Protein AF-A0A167WNV2-F1 (afd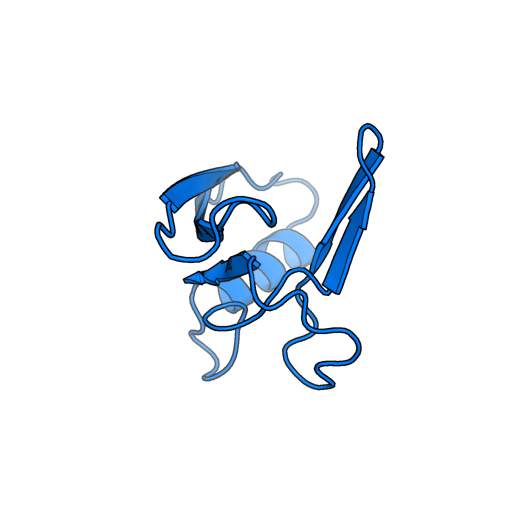b_monomer_lite)

Secondary structure (DSSP, 8-state):
-EEEEEEEEEEETTEEEEEEEEEEEEEE-TT-HHHHHHHHHHHHTTTS-SSTT-BEEEEETTTEEEE--TTT-TT--TTEEE-

Sequence (83 aa):
MVKTFFDVQFADPATPTTPKVERITFELFDDVPKTAENFRALCTGEKGFGYKGSSFHRVIPNFMLQGGDFTRGNLIVPYVVMH

Organism: NCBI:txid392613

pLDDT: mean 82.08, std 10.36, range [50.38, 92.31]

Radius of gyration: 13.65 Å; chains: 1; bounding box: 24×26×40 Å

Foldseek 3Di:
DDKAKWFKWFDDPVGLPDIDTDMDMDDDDPVCVVVSVVQVCQRVCVVVHHQAFWFFQDDDPPPDTHITPPDPNPRHPVGIGTD

Structure (mmCIF, N/CA/C/O backbone):
data_AF-A0A167WNV2-F1
#
_entry.id   AF-A0A167WNV2-F1
#
loop_
_atom_site.group_PDB
_atom_site.id
_atom_site.type_symbol
_atom_site.label_atom_id
_atom_site.label_alt_id
_atom_site.label_comp_id
_atom_site.label_asym_id
_atom_site.label_entity_id
_atom_site.label_seq_id
_atom_site.pdbx_PDB_ins_code
_atom_site.Cartn_x
_atom_site.Cartn_y
_atom_site.Cartn_z
_atom_site.occupancy
_atom_site.B_iso_or_equiv
_atom_site.auth_seq_id
_atom_site.auth_comp_id
_atom_site.auth_asym_id
_atom_site.auth_atom_id
_atom_site.pdbx_PDB_model_num
ATOM 1 N N . MET A 1 1 ? 0.325 6.639 -16.873 1.00 61.91 1 MET A N 1
ATOM 2 C CA . MET A 1 1 ? 0.096 7.083 -15.487 1.00 61.91 1 MET A CA 1
ATOM 3 C C . MET A 1 1 ? -0.989 6.270 -14.788 1.00 61.91 1 MET A C 1
ATOM 5 O O . MET A 1 1 ? -2.184 6.500 -14.969 1.00 61.91 1 MET A O 1
ATOM 9 N N . VAL A 1 2 ? -0.562 5.276 -14.014 1.00 73.12 2 VAL A N 1
ATOM 10 C CA . VAL A 1 2 ? -1.438 4.403 -13.220 1.00 73.12 2 VAL A CA 1
ATOM 11 C C . VAL A 1 2 ? -1.700 5.063 -11.864 1.00 73.12 2 VAL A C 1
ATOM 13 O O . VAL A 1 2 ? -0.763 5.528 -11.215 1.00 73.12 2 VAL A O 1
ATOM 16 N N . LYS A 1 3 ? -2.968 5.118 -11.440 1.00 85.69 3 LYS A N 1
ATOM 17 C CA . LYS A 1 3 ? -3.370 5.655 -10.132 1.00 85.69 3 LYS A CA 1
ATOM 18 C C . LYS A 1 3 ? -3.879 4.531 -9.243 1.00 85.69 3 LYS A C 1
ATOM 20 O O . LYS A 1 3 ? -4.694 3.720 -9.678 1.00 85.69 3 LYS A O 1
ATOM 25 N N . THR A 1 4 ? -3.421 4.506 -8.000 1.00 90.44 4 THR A N 1
ATOM 26 C CA . THR A 1 4 ? -3.875 3.557 -6.974 1.00 90.44 4 THR A CA 1
ATOM 27 C C . THR A 1 4 ? -4.112 4.286 -5.666 1.00 90.44 4 THR A C 1
ATOM 29 O O . THR A 1 4 ? -3.611 5.390 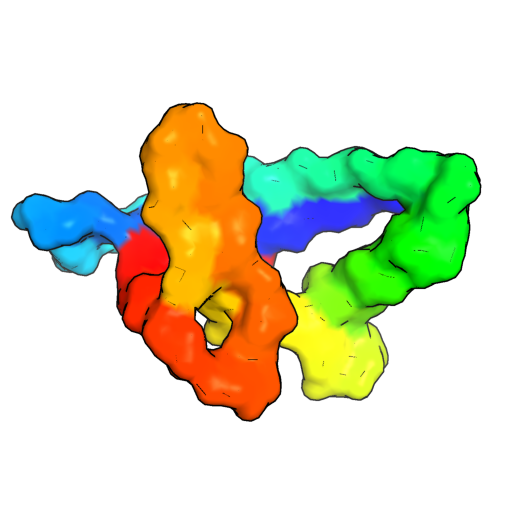-5.483 1.00 90.44 4 THR A O 1
ATOM 32 N N . PHE A 1 5 ? -4.851 3.690 -4.739 1.00 91.75 5 PHE A N 1
ATOM 33 C CA . PHE A 1 5 ? -5.106 4.299 -3.439 1.00 91.75 5 PHE A CA 1
ATOM 34 C C . PHE A 1 5 ? -5.105 3.251 -2.330 1.00 91.75 5 PHE A C 1
ATOM 36 O O . PHE A 1 5 ? -5.289 2.068 -2.606 1.00 91.75 5 PHE A O 1
ATOM 43 N N . PHE A 1 6 ? -4.926 3.718 -1.096 1.00 91.81 6 PHE A N 1
ATOM 44 C CA . PHE A 1 6 ? -5.217 2.973 0.125 1.00 91.81 6 PHE A CA 1
ATOM 45 C C . PHE A 1 6 ? -6.235 3.746 0.946 1.00 91.81 6 PHE A C 1
ATOM 47 O O . PHE A 1 6 ? -6.051 4.945 1.178 1.00 91.81 6 PHE A O 1
ATOM 54 N N . ASP A 1 7 ? -7.265 3.054 1.419 1.00 90.38 7 ASP A N 1
ATOM 55 C CA . ASP A 1 7 ? -8.080 3.553 2.519 1.00 90.38 7 ASP A CA 1
ATOM 56 C C . ASP A 1 7 ? -7.417 3.099 3.819 1.00 90.38 7 ASP A C 1
ATOM 58 O O . ASP A 1 7 ? -7.399 1.919 4.158 1.00 90.38 7 ASP A O 1
ATOM 62 N N . VAL A 1 8 ? -6.787 4.030 4.529 1.00 89.94 8 VAL A N 1
ATOM 63 C CA . VAL A 1 8 ? -6.023 3.731 5.738 1.00 89.94 8 VAL A CA 1
ATOM 64 C C . VAL A 1 8 ? -6.882 4.031 6.949 1.00 89.94 8 VAL A C 1
ATOM 66 O O . VAL A 1 8 ? -7.217 5.183 7.223 1.00 89.94 8 VAL A O 1
ATOM 69 N N . GLN A 1 9 ? -7.209 2.988 7.701 1.00 89.19 9 GLN A N 1
ATOM 70 C CA . GLN A 1 9 ? -7.830 3.124 9.006 1.00 89.19 9 GLN A CA 1
ATOM 71 C C . GLN A 1 9 ? -6.746 3.297 10.062 1.00 89.19 9 GLN A C 1
ATOM 73 O O . GLN A 1 9 ? -5.849 2.458 10.140 1.00 89.19 9 GLN A O 1
ATOM 78 N N . PHE A 1 10 ? -6.848 4.328 10.900 1.00 86.50 10 PHE A N 1
ATOM 79 C CA . PHE A 1 10 ? -5.944 4.513 12.026 1.00 86.50 10 PHE A CA 1
ATOM 80 C C . PHE A 1 10 ? -6.604 5.052 13.292 1.00 86.50 10 PHE A C 1
ATOM 82 O O . PHE A 1 10 ? -7.652 5.687 13.232 1.00 86.50 10 PHE A O 1
ATOM 89 N N . ALA A 1 11 ? -5.988 4.816 14.451 1.00 83.88 11 ALA A N 1
ATOM 90 C CA . ALA A 1 11 ? -6.455 5.342 15.733 1.00 83.88 11 ALA A CA 1
ATOM 91 C C . ALA A 1 11 ? -5.314 5.995 16.522 1.00 83.88 11 ALA A C 1
ATOM 93 O O . ALA A 1 11 ? -4.157 5.587 16.421 1.00 83.88 11 ALA A O 1
ATOM 94 N N . ASP A 1 12 ? -5.654 7.011 17.313 1.00 78.94 12 ASP A N 1
ATOM 95 C CA . ASP A 1 12 ? -4.722 7.618 18.261 1.00 78.94 12 ASP A CA 1
ATOM 96 C C . ASP A 1 12 ? -4.500 6.645 19.435 1.00 78.94 12 ASP A C 1
ATOM 98 O O . ASP A 1 12 ? -5.486 6.192 20.028 1.00 78.94 12 ASP A O 1
ATOM 102 N N . PRO A 1 13 ? -3.247 6.326 19.813 1.00 74.38 13 PRO A N 1
ATOM 103 C CA . PRO A 1 13 ? -2.960 5.495 20.981 1.00 74.38 13 PRO A CA 1
ATOM 104 C C . PRO A 1 13 ? -3.607 5.990 22.285 1.00 74.38 13 PRO A C 1
ATOM 106 O O . PRO A 1 13 ? -3.899 5.180 23.161 1.00 74.38 13 PRO A O 1
ATOM 109 N N . ALA A 1 14 ? -3.844 7.299 22.424 1.00 80.12 14 ALA A N 1
ATOM 110 C CA . ALA A 1 14 ? -4.526 7.887 23.575 1.00 80.12 14 ALA A CA 1
ATOM 111 C C . ALA A 1 14 ? -6.058 7.731 23.518 1.00 80.12 14 ALA A C 1
ATOM 113 O O . ALA A 1 14 ? -6.714 7.770 24.558 1.00 80.12 14 ALA A O 1
ATOM 114 N N . THR A 1 15 ? -6.643 7.550 22.327 1.00 77.62 15 THR A N 1
ATOM 115 C CA . THR A 1 15 ? -8.098 7.392 22.120 1.00 77.62 15 THR A CA 1
ATOM 116 C C . THR A 1 15 ? -8.418 6.277 21.105 1.00 77.62 15 THR A C 1
ATOM 118 O O . THR A 1 15 ? -9.018 6.517 20.054 1.00 77.62 15 THR A O 1
ATOM 121 N N . PRO A 1 16 ? -8.071 5.013 21.413 1.00 71.25 16 PRO A N 1
ATOM 122 C CA . PRO A 1 16 ? -8.124 3.908 20.450 1.00 71.25 16 PRO A CA 1
ATOM 123 C C . PRO A 1 16 ? -9.545 3.511 20.013 1.00 71.25 16 PRO A C 1
ATOM 125 O O . PRO A 1 16 ? -9.711 2.737 19.075 1.00 71.25 16 PRO A O 1
ATOM 128 N N . THR A 1 17 ? -10.583 4.022 20.679 1.00 76.62 17 THR A N 1
ATOM 129 C CA . THR A 1 17 ? -11.991 3.686 20.419 1.00 76.62 17 THR A CA 1
ATOM 130 C C . THR A 1 17 ? -12.595 4.416 19.223 1.00 76.62 17 THR A C 1
ATOM 132 O O . THR A 1 17 ? -13.686 4.052 18.792 1.00 76.62 17 THR A O 1
ATOM 135 N N . THR A 1 18 ? -11.914 5.431 18.679 1.00 81.00 18 THR A N 1
ATOM 136 C CA . THR A 1 18 ? -12.418 6.224 17.546 1.00 81.00 18 THR A CA 1
ATOM 137 C C . THR A 1 18 ? -11.485 6.083 16.341 1.00 81.00 18 THR A C 1
ATOM 139 O O . THR A 1 18 ? -10.642 6.954 16.110 1.00 81.00 18 THR A O 1
ATOM 142 N N . PRO A 1 19 ? -11.589 4.983 15.573 1.00 82.00 19 PRO A N 1
ATOM 143 C CA . PRO A 1 19 ? -10.807 4.825 14.359 1.00 82.00 19 PRO A CA 1
ATOM 144 C C . PRO A 1 19 ? -11.231 5.863 13.313 1.00 82.00 19 PRO A C 1
ATOM 146 O O . PRO A 1 19 ? -12.417 6.057 13.045 1.00 82.00 19 PRO A O 1
ATOM 149 N N . LYS A 1 20 ? -10.244 6.521 12.715 1.00 88.25 20 LYS A N 1
ATOM 150 C CA . LYS A 1 20 ? -10.382 7.404 11.556 1.00 88.25 20 LYS A CA 1
ATOM 151 C C . LYS A 1 20 ? -10.041 6.625 10.297 1.00 88.25 20 LYS A C 1
ATOM 153 O O . LYS A 1 20 ? -9.254 5.684 10.357 1.00 88.25 20 LYS A O 1
ATOM 158 N N . VAL A 1 21 ? -10.612 7.020 9.168 1.00 90.31 21 VAL A N 1
ATOM 159 C CA . VAL A 1 21 ? -10.289 6.450 7.858 1.00 90.31 21 VAL A CA 1
ATOM 160 C C . VAL A 1 21 ? -9.939 7.596 6.929 1.00 90.31 21 VAL A C 1
ATOM 162 O O . VAL A 1 21 ? -10.737 8.513 6.767 1.00 90.31 21 VAL A O 1
ATOM 165 N N . GLU A 1 22 ? -8.755 7.535 6.333 1.00 91.44 22 GLU A N 1
ATOM 166 C CA . GLU A 1 22 ? -8.266 8.540 5.391 1.00 91.44 22 GLU A CA 1
ATOM 167 C C . GLU A 1 22 ? -7.761 7.866 4.119 1.00 91.44 22 GLU A C 1
ATOM 169 O O . GLU A 1 22 ? -7.205 6.767 4.160 1.00 91.44 22 GLU A O 1
ATOM 174 N N . ARG A 1 23 ? -7.931 8.536 2.976 1.00 91.75 23 ARG A N 1
ATOM 175 C CA . ARG A 1 23 ? -7.500 8.010 1.678 1.00 91.75 23 ARG A CA 1
ATOM 176 C C . ARG A 1 23 ? -6.151 8.578 1.271 1.00 91.75 23 ARG A C 1
ATOM 178 O O . ARG A 1 23 ? -5.998 9.787 1.113 1.00 91.75 23 ARG A O 1
ATOM 185 N N . ILE A 1 24 ? -5.206 7.693 0.977 1.00 90.94 24 ILE A N 1
ATOM 186 C CA . ILE A 1 24 ? -3.921 8.044 0.368 1.00 90.94 24 ILE A CA 1
ATOM 187 C C . ILE A 1 24 ? -3.968 7.650 -1.104 1.00 90.94 24 ILE A C 1
ATOM 189 O O . ILE A 1 24 ? -4.202 6.488 -1.420 1.00 90.94 24 ILE A O 1
ATOM 193 N N . THR A 1 25 ? -3.751 8.607 -2.007 1.00 91.94 25 THR A N 1
ATOM 194 C CA . THR A 1 25 ? -3.688 8.352 -3.456 1.00 91.94 25 THR A CA 1
ATOM 195 C C . THR A 1 25 ? -2.240 8.387 -3.925 1.00 91.94 25 THR A C 1
ATOM 197 O O . THR A 1 25 ? -1.496 9.304 -3.587 1.00 91.94 25 THR A O 1
ATOM 200 N N . PHE A 1 26 ? -1.859 7.398 -4.725 1.00 90.56 26 PHE A N 1
ATOM 201 C CA . PHE A 1 26 ? -0.537 7.253 -5.313 1.00 90.56 26 PHE A CA 1
ATOM 202 C C . PHE A 1 26 ? -0.630 7.383 -6.826 1.00 90.56 26 PHE A C 1
ATOM 204 O O . PHE A 1 26 ? -1.460 6.741 -7.478 1.00 90.56 26 PHE A O 1
ATOM 211 N N . GLU A 1 27 ? 0.268 8.184 -7.375 1.00 92.31 27 GLU A N 1
ATOM 212 C CA . GLU A 1 27 ? 0.522 8.256 -8.803 1.00 92.31 27 GLU A CA 1
ATOM 213 C C . GLU A 1 27 ? 1.832 7.523 -9.085 1.00 92.31 27 GLU A C 1
ATOM 215 O O . GLU A 1 27 ? 2.869 7.848 -8.507 1.00 92.31 27 GLU A O 1
ATOM 220 N N . LEU A 1 28 ? 1.772 6.482 -9.916 1.00 89.19 28 LEU A N 1
ATOM 221 C CA . LEU A 1 28 ? 2.934 5.650 -10.214 1.00 89.19 28 LEU A CA 1
ATOM 222 C C . LEU A 1 28 ? 3.687 6.214 -11.416 1.00 89.19 28 LEU A C 1
ATOM 224 O O . LEU A 1 28 ? 3.076 6.561 -12.431 1.00 89.19 28 LEU A O 1
ATOM 228 N N . PHE A 1 29 ? 5.011 6.281 -11.291 1.00 88.06 29 PHE A N 1
ATOM 229 C CA . PHE A 1 29 ? 5.885 6.739 -12.361 1.00 88.06 29 PHE A CA 1
ATOM 230 C C . PHE A 1 29 ? 5.915 5.732 -13.518 1.00 88.06 29 PHE A C 1
ATOM 232 O O . PHE A 1 29 ? 6.001 4.519 -13.313 1.00 88.06 29 PHE A O 1
ATOM 239 N N . ASP A 1 30 ? 5.855 6.253 -14.744 1.00 83.06 30 ASP A N 1
ATOM 240 C CA . ASP A 1 30 ? 5.820 5.444 -15.966 1.00 83.06 30 ASP A CA 1
ATOM 241 C C . ASP A 1 30 ? 7.228 4.934 -16.380 1.00 83.06 30 ASP A C 1
ATOM 243 O O . ASP A 1 30 ? 7.346 4.083 -17.261 1.00 83.06 30 ASP A O 1
ATOM 247 N N . ASP A 1 31 ? 8.300 5.408 -15.732 1.00 87.62 31 ASP A N 1
ATOM 248 C CA . ASP A 1 31 ? 9.701 5.026 -15.986 1.00 87.62 31 ASP A CA 1
ATOM 249 C C . ASP A 1 31 ? 10.105 3.675 -15.360 1.00 87.62 31 ASP A C 1
ATOM 251 O O . ASP A 1 31 ? 11.104 3.071 -15.760 1.00 87.62 31 ASP A O 1
ATOM 255 N N . VAL A 1 32 ? 9.300 3.151 -14.429 1.00 87.19 32 VAL A N 1
ATOM 256 C CA . VAL A 1 32 ? 9.519 1.870 -13.734 1.00 87.19 32 VAL A CA 1
ATOM 257 C C . VAL A 1 32 ? 8.347 0.892 -13.929 1.00 87.19 32 VAL A C 1
ATOM 259 O O . VAL A 1 32 ? 7.743 0.426 -12.958 1.00 87.19 32 VAL A O 1
ATOM 262 N N . PRO A 1 33 ? 8.023 0.495 -15.176 1.00 85.81 33 PRO A N 1
ATOM 263 C CA . PRO A 1 33 ? 6.751 -0.151 -15.513 1.00 85.81 33 PRO A CA 1
ATOM 264 C C . PRO A 1 33 ? 6.512 -1.483 -14.789 1.00 85.81 33 PRO A C 1
ATOM 266 O O . PRO A 1 33 ? 5.395 -1.765 -14.368 1.00 85.81 33 PRO A O 1
ATOM 269 N N . LYS A 1 34 ? 7.554 -2.301 -14.579 1.00 89.75 34 LYS A N 1
ATOM 270 C CA . LYS A 1 34 ? 7.419 -3.582 -13.857 1.00 89.75 34 LYS A CA 1
ATOM 271 C C . LYS A 1 34 ? 7.097 -3.380 -12.375 1.00 89.75 34 LYS A C 1
ATOM 273 O O . LYS A 1 34 ? 6.295 -4.121 -11.813 1.00 89.75 34 LYS A O 1
ATOM 278 N N . THR A 1 35 ? 7.726 -2.388 -11.749 1.00 88.75 35 THR A N 1
ATOM 279 C CA . THR A 1 35 ? 7.526 -2.070 -10.331 1.00 88.75 35 THR A CA 1
ATOM 280 C C . THR A 1 35 ? 6.163 -1.428 -10.117 1.00 88.75 35 THR A C 1
ATOM 282 O O . THR A 1 35 ? 5.437 -1.839 -9.213 1.00 88.75 35 THR A O 1
ATOM 285 N N . ALA A 1 36 ? 5.795 -0.477 -10.981 1.00 89.62 36 ALA A N 1
ATOM 286 C CA . ALA A 1 36 ? 4.492 0.174 -10.961 1.00 89.62 36 ALA A CA 1
ATOM 287 C C . ALA A 1 36 ? 3.358 -0.846 -11.131 1.00 89.62 36 ALA A C 1
ATOM 289 O O . ALA A 1 36 ? 2.428 -0.870 -10.327 1.00 89.62 36 ALA A O 1
ATOM 290 N N . GLU A 1 37 ? 3.469 -1.753 -12.106 1.00 89.69 37 GLU A N 1
ATOM 291 C CA . GLU A 1 37 ? 2.437 -2.768 -12.330 1.00 89.69 37 GLU A CA 1
ATOM 292 C C . GLU A 1 37 ? 2.352 -3.775 -11.178 1.00 89.69 37 GLU A C 1
ATOM 294 O O . GLU A 1 37 ? 1.256 -4.152 -10.769 1.00 89.69 37 GLU A O 1
ATOM 299 N N . ASN A 1 38 ? 3.486 -4.178 -10.592 1.00 89.69 38 ASN A N 1
ATOM 300 C CA . ASN A 1 38 ? 3.473 -5.050 -9.419 1.00 89.69 38 ASN A CA 1
ATOM 301 C C . ASN A 1 38 ? 2.783 -4.386 -8.219 1.00 89.69 38 ASN A C 1
ATOM 303 O O . ASN A 1 38 ? 1.940 -5.011 -7.578 1.00 89.69 38 ASN A O 1
ATOM 307 N N . PHE A 1 39 ? 3.116 -3.124 -7.931 1.00 89.81 39 PHE A N 1
ATOM 308 C CA . PHE A 1 39 ? 2.467 -2.372 -6.859 1.00 89.81 39 PHE A CA 1
ATOM 309 C C . PHE A 1 39 ? 0.965 -2.243 -7.121 1.00 89.81 39 PHE A C 1
ATOM 311 O O . PHE A 1 39 ? 0.160 -2.561 -6.251 1.00 89.81 39 PHE A O 1
ATOM 318 N N . ARG A 1 40 ? 0.578 -1.884 -8.350 1.00 91.19 40 ARG A N 1
ATOM 319 C CA . ARG A 1 40 ? -0.826 -1.787 -8.747 1.00 91.19 40 ARG A CA 1
ATOM 320 C C . ARG A 1 40 ? -1.576 -3.107 -8.579 1.00 91.19 40 ARG A C 1
ATOM 322 O O . ARG A 1 40 ? -2.649 -3.097 -7.982 1.00 91.19 40 ARG A O 1
ATOM 329 N N . ALA A 1 41 ? -1.024 -4.224 -9.043 1.00 90.56 41 ALA A N 1
ATOM 330 C CA . ALA A 1 41 ? -1.657 -5.536 -8.909 1.00 90.56 41 ALA A CA 1
ATOM 331 C C . ALA A 1 41 ? -1.837 -5.956 -7.436 1.00 90.56 41 ALA A C 1
ATOM 333 O O . ALA A 1 41 ? -2.830 -6.592 -7.085 1.00 90.56 41 ALA A O 1
ATOM 334 N N . LEU A 1 42 ? -0.901 -5.579 -6.557 1.00 89.56 42 LEU A N 1
ATOM 335 C CA . LEU A 1 42 ? -1.024 -5.802 -5.113 1.00 89.56 42 LEU A CA 1
ATOM 336 C C . LEU A 1 42 ? -2.064 -4.876 -4.463 1.00 89.56 42 LEU A C 1
ATOM 338 O O . LEU A 1 42 ? -2.737 -5.298 -3.524 1.00 89.56 42 LEU A O 1
ATOM 342 N N . CYS A 1 43 ? -2.244 -3.649 -4.964 1.00 89.56 43 CYS A N 1
ATOM 343 C CA . CYS A 1 43 ? -3.328 -2.762 -4.530 1.00 89.56 43 CYS A CA 1
ATOM 344 C C . CYS A 1 43 ? -4.706 -3.291 -4.954 1.00 89.56 43 CYS A C 1
ATOM 346 O O . CYS A 1 43 ? -5.648 -3.227 -4.171 1.00 89.56 43 CYS A O 1
ATOM 348 N N . THR A 1 44 ? -4.843 -3.820 -6.176 1.00 88.44 44 THR A N 1
ATOM 349 C CA . THR A 1 44 ? -6.126 -4.364 -6.664 1.00 88.44 44 THR A CA 1
ATOM 350 C C . THR A 1 44 ? -6.454 -5.727 -6.065 1.00 88.44 44 THR A C 1
ATOM 352 O O . THR A 1 44 ? -7.624 -6.102 -6.007 1.00 88.44 44 THR A O 1
ATOM 355 N N . GLY A 1 45 ? -5.440 -6.488 -5.645 1.00 87.12 45 GLY A N 1
ATOM 356 C CA . GLY A 1 45 ? -5.614 -7.854 -5.160 1.00 87.12 45 GLY A CA 1
ATOM 357 C C . GLY A 1 45 ? -6.040 -8.836 -6.255 1.00 87.12 45 GLY A C 1
ATOM 358 O O . GLY A 1 45 ? -6.513 -9.928 -5.951 1.00 87.12 45 GLY A O 1
ATOM 359 N N . GLU A 1 46 ? -5.875 -8.476 -7.533 1.00 89.38 46 GLU A 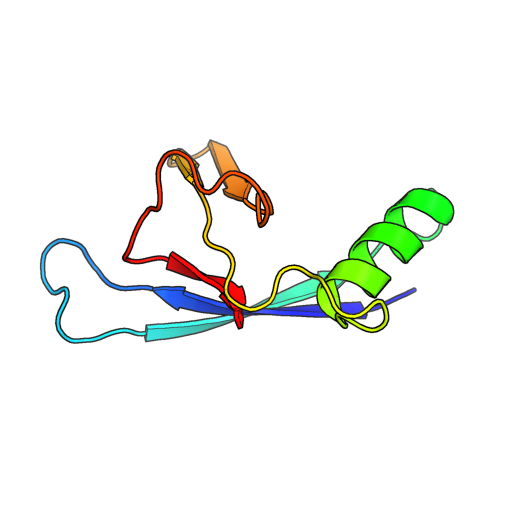N 1
ATOM 360 C CA . GLU A 1 46 ? -6.373 -9.248 -8.685 1.00 89.38 46 GLU A CA 1
ATOM 361 C C . GLU A 1 46 ? -5.780 -10.664 -8.786 1.00 89.38 46 GLU A C 1
ATOM 363 O O . GLU A 1 46 ? -6.343 -11.535 -9.444 1.00 89.38 46 GLU A O 1
ATOM 368 N N . LYS A 1 47 ? -4.663 -10.915 -8.094 1.00 86.88 47 LYS A N 1
ATOM 369 C CA . LYS A 1 47 ? -4.003 -12.227 -8.005 1.00 86.88 47 LYS A CA 1
ATOM 370 C C . LYS A 1 47 ? -4.473 -13.074 -6.814 1.00 86.88 47 LYS A C 1
ATOM 372 O O . LYS A 1 47 ? -3.879 -14.112 -6.539 1.00 86.88 47 LYS A O 1
ATOM 377 N N . GLY A 1 48 ? -5.510 -12.637 -6.097 1.00 86.12 48 GLY A N 1
ATOM 378 C CA . GLY A 1 48 ? -6.042 -13.310 -4.905 1.00 86.12 48 GLY A CA 1
ATOM 379 C C . GLY A 1 48 ? -5.281 -13.006 -3.609 1.00 86.12 48 GLY A C 1
ATOM 380 O O . GLY A 1 48 ? -5.629 -13.536 -2.558 1.00 86.12 48 GLY A O 1
ATOM 381 N N . PHE A 1 49 ? -4.261 -12.149 -3.670 1.00 85.50 49 PHE A N 1
ATOM 382 C CA . PHE A 1 49 ? -3.501 -11.626 -2.534 1.00 85.50 49 PHE A CA 1
ATOM 383 C C . PHE A 1 49 ? -3.099 -10.175 -2.818 1.00 85.50 49 PHE A C 1
ATOM 385 O O . PHE A 1 49 ? -3.009 -9.773 -3.980 1.00 85.50 49 PHE A O 1
ATOM 392 N N . GLY A 1 50 ? -2.848 -9.384 -1.775 1.00 86.75 50 GLY A N 1
ATOM 393 C CA . GLY A 1 50 ? -2.539 -7.967 -1.933 1.00 86.75 50 GLY A CA 1
ATOM 394 C C . GLY A 1 50 ? -2.395 -7.227 -0.609 1.00 86.75 50 GLY A C 1
ATOM 395 O O . GLY A 1 50 ? -2.276 -7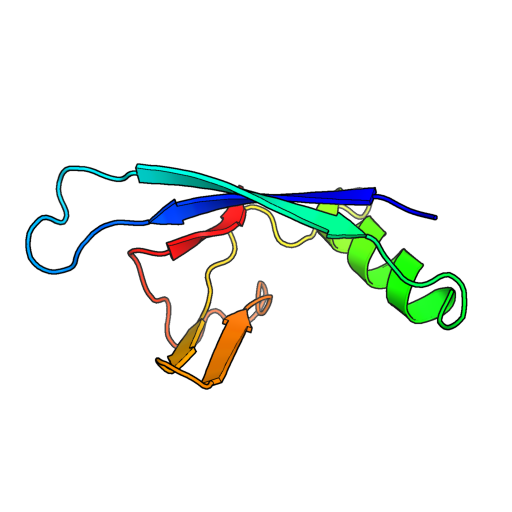.841 0.449 1.00 86.75 50 GLY A O 1
ATOM 396 N N . TYR A 1 51 ? -2.412 -5.896 -0.678 1.00 88.19 51 TYR A N 1
ATOM 397 C CA . TYR A 1 51 ? -2.239 -5.024 0.489 1.00 88.19 51 TYR A CA 1
ATOM 398 C C . TYR A 1 51 ? -3.494 -4.878 1.352 1.00 88.19 51 TYR A C 1
ATOM 400 O O . TYR A 1 51 ? -3.391 -4.462 2.507 1.00 88.19 51 TYR A O 1
ATOM 408 N N . LYS A 1 52 ? -4.667 -5.235 0.828 1.00 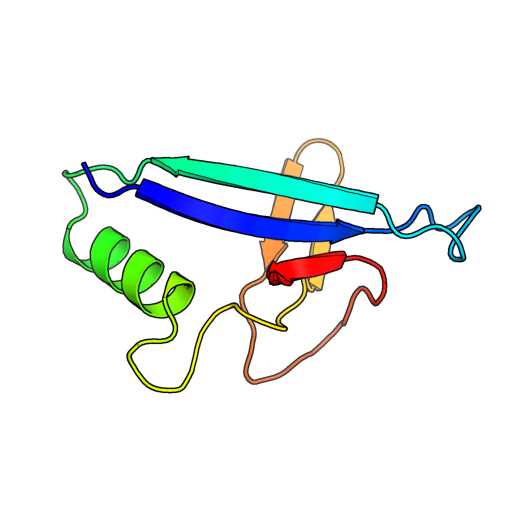86.69 52 LYS A N 1
ATOM 409 C CA . LYS A 1 52 ? -5.922 -5.168 1.575 1.00 86.69 52 LYS A CA 1
ATOM 410 C C . LYS A 1 52 ? -5.866 -6.041 2.832 1.00 86.69 52 LYS A C 1
ATOM 412 O O . LYS A 1 52 ? -5.553 -7.226 2.761 1.00 86.69 52 LYS A O 1
ATOM 417 N N . GLY A 1 53 ? -6.190 -5.448 3.976 1.00 83.06 53 GLY A N 1
ATOM 418 C CA . GLY A 1 53 ? -6.114 -6.068 5.297 1.00 83.06 53 GLY A CA 1
ATOM 419 C C . GLY A 1 53 ? -4.705 -6.119 5.895 1.00 83.06 53 GLY A C 1
ATOM 420 O O . GLY A 1 53 ? -4.553 -6.592 7.019 1.00 83.06 53 GLY A O 1
ATOM 421 N N . SER A 1 54 ? -3.677 -5.639 5.186 1.00 84.81 54 SER A N 1
ATOM 422 C CA . SER A 1 54 ? -2.321 -5.536 5.732 1.00 84.81 54 SER A CA 1
ATOM 423 C C . SER A 1 54 ? -2.146 -4.265 6.572 1.00 84.81 54 SER A C 1
ATOM 425 O O . SER A 1 54 ? -2.881 -3.288 6.420 1.00 84.81 54 SER A O 1
ATOM 427 N N . SER A 1 55 ? -1.155 -4.272 7.463 1.00 82.94 55 SER A N 1
ATOM 428 C CA . SER A 1 55 ? -0.813 -3.136 8.326 1.00 82.94 55 SER A CA 1
ATOM 429 C C . SER A 1 55 ? 0.537 -2.530 7.950 1.00 82.94 55 SER A C 1
ATOM 431 O O . SER A 1 55 ? 1.388 -3.174 7.332 1.00 82.94 55 SER A O 1
ATOM 433 N N . PHE A 1 56 ? 0.766 -1.288 8.374 1.00 83.44 56 PHE A N 1
ATOM 434 C CA . PHE A 1 56 ? 2.117 -0.731 8.414 1.00 83.44 56 PHE A CA 1
ATOM 435 C C . PHE A 1 56 ? 2.822 -1.274 9.653 1.00 83.44 56 PHE A C 1
ATOM 437 O O . PHE A 1 56 ? 2.435 -0.937 10.766 1.00 83.44 56 PHE A O 1
ATOM 444 N N . HIS A 1 57 ? 3.837 -2.118 9.480 1.00 82.06 57 HIS A N 1
ATOM 445 C CA . HIS A 1 57 ? 4.571 -2.734 10.594 1.00 82.06 57 HIS A CA 1
ATOM 446 C C . HIS A 1 57 ? 5.632 -1.815 11.206 1.00 82.06 57 HIS A C 1
ATOM 448 O O . HIS A 1 57 ? 6.158 -2.093 12.283 1.00 82.06 57 HIS A O 1
ATOM 454 N N . ARG A 1 58 ? 5.978 -0.710 10.535 1.00 80.81 58 ARG A N 1
ATOM 455 C CA . ARG A 1 58 ? 6.954 0.255 11.050 1.00 80.81 58 ARG A CA 1
ATOM 456 C C . ARG A 1 58 ? 6.587 1.680 10.654 1.00 80.81 58 ARG A C 1
ATOM 458 O O . ARG A 1 58 ? 6.521 2.015 9.476 1.00 80.81 58 ARG A O 1
ATOM 465 N N . VAL A 1 59 ? 6.406 2.524 11.665 1.00 82.81 59 VAL A N 1
ATOM 466 C CA . VAL A 1 59 ? 6.087 3.950 11.535 1.00 82.81 59 VAL A CA 1
ATOM 467 C C . VAL A 1 59 ? 7.178 4.746 12.237 1.00 82.81 59 VAL A C 1
ATOM 469 O O . VAL A 1 59 ? 7.353 4.608 13.447 1.00 82.81 59 VAL A O 1
ATOM 472 N N . ILE A 1 60 ? 7.931 5.555 11.488 1.00 84.62 60 ILE A N 1
ATOM 473 C CA . ILE A 1 60 ? 8.966 6.431 12.050 1.00 84.62 60 ILE A CA 1
ATOM 474 C C . ILE A 1 60 ? 8.584 7.883 11.771 1.00 84.62 60 ILE A C 1
ATOM 476 O O . ILE A 1 60 ? 8.624 8.304 10.608 1.00 84.62 60 ILE A O 1
ATOM 480 N N . PRO A 1 61 ? 8.239 8.659 12.817 1.00 84.69 61 PRO A N 1
ATOM 481 C CA . PRO A 1 61 ? 7.939 10.077 12.678 1.00 84.69 61 PRO A CA 1
ATOM 482 C C . PRO A 1 61 ? 9.072 10.823 11.974 1.00 84.69 61 PRO A C 1
ATOM 484 O O . PRO A 1 61 ? 10.246 10.580 12.249 1.00 84.69 61 PRO A O 1
ATOM 487 N N . ASN A 1 62 ? 8.712 11.745 11.080 1.00 88.69 62 ASN A N 1
ATOM 488 C CA . ASN A 1 62 ? 9.652 12.559 10.299 1.00 88.69 62 ASN A CA 1
ATOM 489 C C . ASN A 1 62 ? 10.606 11.762 9.397 1.00 88.69 62 ASN A C 1
ATOM 491 O O . ASN A 1 62 ? 11.645 12.282 8.994 1.00 88.69 62 ASN A O 1
ATOM 495 N N . PHE A 1 63 ? 10.270 10.511 9.074 1.00 92.00 63 PHE A N 1
ATOM 496 C CA . PHE A 1 63 ? 11.074 9.708 8.164 1.00 92.00 63 PHE A CA 1
ATOM 497 C C . PHE A 1 63 ? 10.222 8.947 7.156 1.00 92.00 63 PHE A C 1
ATOM 499 O O . PHE A 1 63 ? 10.156 9.355 6.000 1.00 92.00 63 PHE A O 1
ATOM 506 N N . MET A 1 64 ? 9.585 7.844 7.566 1.00 87.75 64 MET A N 1
ATOM 507 C CA . MET A 1 64 ? 8.833 6.999 6.637 1.00 87.75 64 MET A CA 1
ATOM 508 C C . MET A 1 64 ? 7.848 6.043 7.324 1.00 87.75 64 MET A C 1
ATOM 510 O O . MET A 1 64 ? 7.943 5.752 8.522 1.00 87.75 64 MET A O 1
ATOM 514 N N . LEU A 1 65 ? 6.920 5.537 6.508 1.00 87.50 65 LEU A N 1
ATOM 515 C CA . LEU A 1 65 ? 6.011 4.436 6.808 1.00 87.50 65 LEU A CA 1
ATOM 516 C C . LEU A 1 65 ? 6.434 3.215 5.988 1.00 87.50 65 LEU A C 1
ATOM 518 O O . LEU A 1 65 ? 6.607 3.315 4.773 1.00 87.50 65 LEU A O 1
ATOM 522 N N . GLN A 1 66 ? 6.564 2.061 6.633 1.00 85.69 66 GLN A N 1
ATOM 523 C CA . GLN A 1 66 ? 6.872 0.795 5.977 1.00 85.69 66 GLN A CA 1
ATOM 524 C C . GLN A 1 66 ? 5.767 -0.213 6.287 1.00 85.69 66 GLN A C 1
ATOM 526 O O . GLN A 1 66 ? 5.422 -0.447 7.446 1.00 85.69 66 GLN A O 1
ATOM 531 N N . GLY A 1 67 ? 5.210 -0.789 5.225 1.00 86.62 67 GLY A N 1
ATOM 532 C CA . GLY A 1 67 ? 4.127 -1.764 5.270 1.00 86.62 67 GLY A CA 1
ATOM 533 C C . GLY A 1 67 ? 4.250 -2.776 4.138 1.00 86.62 67 GLY A C 1
ATOM 534 O O . GLY A 1 67 ? 5.300 -2.881 3.499 1.00 86.62 67 GLY A O 1
ATOM 535 N N . GLY A 1 68 ? 3.165 -3.503 3.882 1.00 76.62 68 GLY A N 1
ATOM 536 C CA . GLY A 1 68 ? 3.069 -4.423 2.749 1.00 76.62 68 GLY A CA 1
ATOM 537 C C . GLY A 1 68 ? 3.623 -5.826 2.998 1.00 76.62 68 GLY A C 1
ATOM 538 O O . GLY A 1 68 ? 3.656 -6.626 2.066 1.00 76.62 68 GLY A O 1
ATOM 539 N N . ASP A 1 69 ? 4.014 -6.158 4.233 1.00 76.75 69 ASP A N 1
ATOM 540 C CA . ASP A 1 69 ? 4.227 -7.552 4.633 1.00 76.75 69 ASP A CA 1
ATOM 541 C C . ASP A 1 69 ? 2.885 -8.200 5.003 1.00 76.75 69 ASP A C 1
ATOM 543 O O . ASP A 1 69 ? 2.460 -8.209 6.157 1.00 76.75 69 ASP A O 1
ATOM 547 N N . PHE A 1 70 ? 2.202 -8.736 3.992 1.00 69.81 70 PHE A N 1
ATOM 548 C CA . PHE A 1 70 ? 0.931 -9.453 4.144 1.00 69.81 70 PHE A CA 1
ATOM 549 C C . PHE A 1 70 ? 1.109 -10.953 4.445 1.00 69.81 70 PHE A C 1
ATOM 551 O O . PHE A 1 70 ? 0.120 -11.664 4.595 1.00 69.81 70 PHE A O 1
ATOM 558 N N . THR A 1 71 ? 2.350 -11.458 4.513 1.00 62.88 71 THR A N 1
ATOM 559 C CA . THR A 1 71 ? 2.628 -12.906 4.635 1.00 62.88 71 THR A CA 1
ATOM 560 C C . THR A 1 71 ? 3.168 -13.318 5.995 1.00 62.88 71 THR A C 1
ATOM 562 O O . THR A 1 71 ? 2.876 -14.422 6.451 1.00 62.88 71 THR A O 1
ATOM 565 N N . ARG A 1 72 ? 3.973 -12.467 6.644 1.00 63.28 72 ARG A N 1
ATOM 566 C CA . ARG A 1 72 ? 4.660 -12.820 7.893 1.00 63.28 72 ARG A CA 1
ATOM 567 C C . ARG A 1 72 ? 4.237 -11.990 9.095 1.00 63.28 72 ARG A C 1
ATOM 569 O O . ARG A 1 72 ? 4.559 -12.404 10.201 1.00 63.28 72 ARG A O 1
ATOM 576 N N . GLY A 1 73 ? 3.489 -10.897 8.909 1.00 55.94 73 GLY A N 1
ATOM 577 C CA . GLY A 1 73 ? 2.742 -10.207 9.973 1.00 55.94 73 GLY A CA 1
ATOM 578 C C . GLY A 1 73 ? 3.552 -9.822 11.220 1.00 55.94 73 GLY A C 1
ATOM 579 O O . GLY A 1 73 ? 2.971 -9.592 12.280 1.00 55.94 73 GLY A O 1
ATOM 580 N N . ASN A 1 74 ? 4.883 -9.778 11.139 1.00 51.53 74 ASN A N 1
ATOM 581 C CA . ASN A 1 74 ? 5.715 -9.509 12.301 1.00 51.53 74 ASN A CA 1
ATOM 582 C C . ASN A 1 74 ? 5.645 -8.012 12.620 1.00 51.53 74 ASN A C 1
ATOM 584 O O . ASN A 1 74 ? 6.021 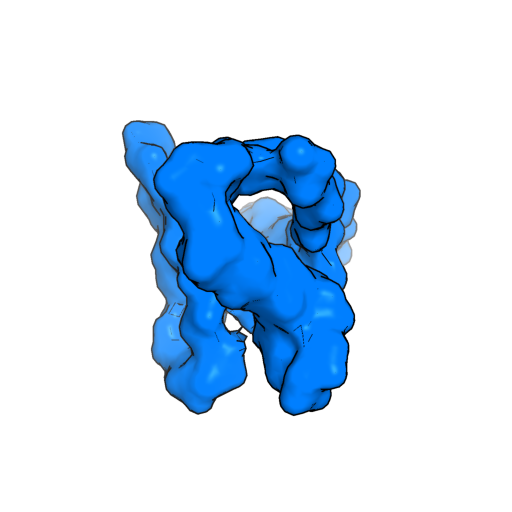-7.186 11.793 1.00 51.53 74 ASN A O 1
ATOM 588 N N . LEU A 1 75 ? 5.201 -7.697 13.844 1.00 50.38 75 LEU A N 1
ATOM 589 C CA . LEU A 1 75 ? 5.007 -6.346 14.397 1.00 50.38 75 LEU A CA 1
ATOM 590 C C . LEU A 1 75 ? 3.787 -5.599 13.831 1.00 50.38 75 LEU A C 1
ATOM 592 O O . LEU A 1 75 ? 3.894 -4.469 13.361 1.00 50.38 75 LEU A O 1
ATOM 596 N N . ILE A 1 76 ? 2.606 -6.220 13.913 1.00 54.59 76 ILE A N 1
ATOM 597 C CA . ILE A 1 76 ? 1.325 -5.555 13.636 1.00 54.59 76 ILE A CA 1
ATOM 598 C C . ILE A 1 76 ? 1.226 -4.301 14.511 1.00 54.59 76 ILE A C 1
ATOM 600 O O . ILE A 1 76 ? 1.207 -4.398 15.738 1.00 54.59 76 ILE A O 1
ATOM 604 N N . VAL A 1 77 ? 1.140 -3.127 13.889 1.00 61.81 77 VAL A N 1
ATOM 605 C CA . VAL A 1 77 ? 0.669 -1.918 14.561 1.00 61.81 77 VAL A CA 1
ATOM 606 C C . VAL A 1 77 ? -0.856 -1.999 14.466 1.00 61.81 77 VAL A C 1
ATOM 608 O O . VAL A 1 77 ? -1.403 -1.725 13.397 1.00 61.81 77 VAL A O 1
ATOM 611 N N . PRO A 1 78 ? -1.571 -2.437 15.523 1.00 61.66 78 PRO A N 1
ATOM 612 C CA . PRO A 1 78 ? -2.991 -2.808 15.421 1.00 61.66 78 PRO A CA 1
ATOM 613 C C . PRO A 1 78 ? -3.890 -1.612 15.085 1.00 61.66 78 PRO A C 1
ATOM 615 O O . PRO A 1 78 ? -5.063 -1.770 14.765 1.00 61.66 78 PRO A O 1
ATOM 618 N N . TYR A 1 79 ? -3.321 -0.412 15.151 1.00 62.97 79 TYR A N 1
ATOM 619 C CA . TYR A 1 79 ? -3.986 0.851 14.921 1.00 62.97 79 TYR A CA 1
ATOM 620 C C . TYR A 1 79 ? -3.734 1.419 13.528 1.00 62.97 79 TYR A C 1
ATOM 622 O O . TYR A 1 79 ? -4.034 2.589 13.356 1.00 62.97 79 TYR A O 1
ATOM 630 N N . VAL A 1 80 ? -3.152 0.686 12.565 1.00 68.00 80 VAL A N 1
ATOM 631 C CA . VAL A 1 80 ? -3.051 1.153 11.168 1.00 68.00 80 VAL A CA 1
ATOM 632 C C . VAL A 1 80 ? -3.277 -0.004 10.188 1.00 68.00 80 VAL A C 1
ATOM 634 O O . VAL A 1 80 ? -2.446 -0.909 10.094 1.00 68.00 80 VAL A O 1
ATOM 637 N N . VAL A 1 81 ? -4.385 0.019 9.444 1.00 76.38 81 VAL A N 1
ATOM 638 C CA . VAL A 1 81 ? -4.788 -1.047 8.502 1.00 76.38 81 VAL A CA 1
ATOM 639 C C . VAL A 1 81 ? -5.122 -0.449 7.138 1.00 76.38 81 VAL A C 1
ATOM 641 O O . VAL A 1 81 ? -5.808 0.569 7.066 1.00 76.38 81 VAL A O 1
ATOM 644 N N . MET A 1 82 ? -4.638 -1.078 6.067 1.00 79.25 82 MET A N 1
ATOM 645 C CA . MET A 1 82 ? -4.957 -0.730 4.680 1.00 79.25 82 MET A CA 1
ATOM 646 C C . MET A 1 82 ? -6.196 -1.503 4.216 1.00 79.25 82 MET A C 1
ATOM 648 O O . MET A 1 82 ? -6.242 -2.726 4.357 1.00 79.25 82 MET A O 1
ATOM 652 N N . HIS A 1 83 ? -7.174 -0.813 3.637 1.00 75.12 83 HIS A N 1
ATOM 653 C CA . HIS A 1 83 ? -8.398 -1.384 3.061 1.00 75.12 83 HIS A CA 1
ATOM 654 C C . HIS A 1 83 ? -8.444 -1.269 1.540 1.00 75.12 83 HIS A C 1
ATOM 656 O O . HIS A 1 83 ? -7.855 -0.304 0.997 1.00 75.12 83 HIS A O 1
#

InterPro domains:
  IPR002130 Cyclophilin-type peptidyl-prolyl cis-trans isomerase domain [PF00160] (21-73)
  IPR002130 Cyclophilin-type peptidyl-prolyl cis-trans isomerase domain [PR00153] (27-42)
  IPR002130 Cyclophilin-type peptidyl-prolyl cis-trans isomerase domain [PR00153] (56-68)
  IPR002130 Cyclophilin-type peptidyl-prolyl cis-trans isomerase domain [PS50072] (23-74)
  IPR020892 Cyclophilin-type peptidyl-prolyl cis-trans isomerase, conserved site [PS00170] (51-68)
  IPR029000 Cyclophilin-like domain superfamily [G3DSA:2.40.100.10] (2-76)
  IPR029000 Cyclophilin-like domain superfamily [SSF50891] (14-74)